Protein AF-A0A3A4AMV0-F1 (afdb_monomer_lite)

Radius of gyration: 11.49 Å; chains: 1; bounding box: 26×20×34 Å

pLDDT: mean 90.73, std 8.15, range [56.44, 96.12]

Organism: NCBI:txid1070861

Secondary structure (DSSP, 8-state):
-PPPPPTTS-TTTTT--HHHHHHHHHHHHHTT----HHHHHHS-SHHHHHHHHT--

Foldseek 3Di:
DDDDDDQQDQCVVVVDDLVNLVVVCVVVVVVVQDDDSCQCVVRVGNVSVVVSRPDD

Sequence (56 aa):
MGEAPEPDENLVDWGLDSIRLMTLVERWREEGVEVAFEDLAENPTLTGWAELLRTP

InterPro domains:
  IPR009081 Phosphopantetheine binding ACP domain [PF00550] (5-53)
  IPR009081 Phosphopantetheine binding ACP domain [PS50075] (1-56)
  IPR036736 ACP-like superfamily [G3DSA:1.10.1200.10] (1-55)
  IPR036736 ACP-like superfamily [SSF47336] (5-55)

Structure (mmCIF, N/CA/C/O backbone):
data_AF-A0A3A4AMV0-F1
#
_entry.id   AF-A0A3A4AMV0-F1
#
loop_
_atom_site.group_PDB
_atom_site.id
_atom_site.type_symbol
_atom_site.label_atom_id
_atom_site.label_alt_id
_atom_site.label_comp_id
_atom_site.label_asym_id
_atom_site.label_entity_id
_atom_site.label_seq_id
_atom_site.pdbx_PDB_ins_code
_atom_site.Cartn_x
_atom_site.Cartn_y
_atom_site.Cartn_z
_atom_site.occupancy
_atom_site.B_iso_or_equiv
_atom_site.auth_seq_id
_atom_site.auth_comp_id
_atom_site.auth_asym_id
_atom_site.auth_atom_id
_atom_site.pdbx_PDB_model_num
ATOM 1 N N . MET A 1 1 ? 3.696 9.993 -21.599 1.00 58.38 1 MET A N 1
ATOM 2 C CA . MET A 1 1 ? 2.862 9.857 -20.391 1.00 58.38 1 MET A CA 1
ATOM 3 C C . MET A 1 1 ? 3.208 8.487 -19.847 1.00 58.38 1 MET A C 1
ATOM 5 O O . MET A 1 1 ? 3.136 7.552 -20.632 1.00 58.38 1 MET A O 1
ATOM 9 N N . GLY A 1 2 ? 3.787 8.393 -18.649 1.00 76.69 2 GLY A N 1
ATOM 10 C CA . GLY A 1 2 ? 4.087 7.082 -18.065 1.00 76.69 2 GLY A CA 1
ATOM 11 C C . GLY A 1 2 ? 2.771 6.380 -17.753 1.00 76.69 2 GLY A C 1
ATOM 12 O O . GLY A 1 2 ? 1.849 7.051 -17.291 1.00 76.69 2 GLY A O 1
ATOM 13 N N . GLU A 1 3 ? 2.679 5.098 -18.081 1.00 85.12 3 GLU A N 1
ATOM 14 C CA . GLU A 1 3 ? 1.548 4.260 -17.682 1.00 85.12 3 GLU A CA 1
ATOM 15 C C . GLU A 1 3 ? 1.541 4.135 -16.153 1.00 85.12 3 GLU A C 1
ATOM 17 O O . GLU A 1 3 ? 2.609 4.169 -15.534 1.00 85.12 3 GLU A O 1
ATOM 22 N N . ALA A 1 4 ? 0.360 4.078 -15.545 1.00 87.25 4 ALA A N 1
ATOM 23 C CA . ALA A 1 4 ? 0.247 3.816 -14.113 1.00 87.25 4 ALA A CA 1
ATOM 24 C C . ALA A 1 4 ? 0.239 2.298 -13.873 1.00 87.25 4 ALA A C 1
ATOM 26 O O . ALA A 1 4 ? -0.208 1.568 -14.755 1.00 87.25 4 ALA A O 1
ATOM 27 N N . PRO A 1 5 ? 0.690 1.815 -12.702 1.00 91.38 5 PRO A N 1
ATOM 28 C CA . PRO A 1 5 ? 0.499 0.416 -12.351 1.00 91.38 5 PRO A CA 1
ATOM 29 C C . PRO A 1 5 ? -0.987 0.067 -12.346 1.00 91.38 5 PRO A C 1
ATOM 31 O O . PRO A 1 5 ? -1.802 0.810 -11.786 1.00 91.38 5 PRO A O 1
ATOM 34 N N . GLU A 1 6 ? -1.327 -1.083 -12.919 1.00 94.75 6 GLU A N 1
ATOM 35 C CA . GLU A 1 6 ? -2.649 -1.669 -12.710 1.00 94.75 6 GLU A CA 1
ATOM 36 C C . GLU A 1 6 ? -2.811 -2.048 -11.222 1.00 94.75 6 GLU A C 1
ATOM 38 O O . GLU A 1 6 ? -1.822 -2.323 -10.535 1.00 94.75 6 GLU A O 1
ATOM 43 N N . PRO A 1 7 ? -4.039 -2.088 -10.673 1.00 94.25 7 PRO A N 1
ATOM 44 C CA . PRO A 1 7 ? -4.253 -2.318 -9.241 1.00 94.25 7 PRO A CA 1
ATOM 45 C C . PRO A 1 7 ? -3.668 -3.627 -8.701 1.00 94.25 7 PRO A C 1
ATOM 47 O O . PRO A 1 7 ? -3.335 -3.724 -7.518 1.00 94.25 7 PRO A O 1
ATOM 50 N N . ASP A 1 8 ? -3.533 -4.612 -9.581 1.00 95.31 8 ASP A N 1
ATOM 51 C CA . ASP A 1 8 ? -3.089 -5.968 -9.273 1.00 95.31 8 ASP A CA 1
ATOM 52 C C . ASP A 1 8 ? -1.587 -6.153 -9.543 1.00 95.31 8 ASP A C 1
ATOM 54 O O . ASP A 1 8 ? -1.035 -7.229 -9.304 1.00 95.31 8 ASP A O 1
ATOM 58 N N . GLU A 1 9 ? -0.914 -5.121 -10.059 1.00 96.12 9 GLU A N 1
ATOM 59 C CA . GLU A 1 9 ? 0.517 -5.157 -10.325 1.00 96.12 9 GLU A CA 1
ATOM 60 C C . GLU A 1 9 ? 1.337 -4.921 -9.064 1.00 96.12 9 GLU A C 1
ATOM 62 O O . GLU A 1 9 ? 0.988 -4.143 -8.171 1.00 96.12 9 GLU A O 1
ATOM 67 N N . ASN A 1 10 ? 2.482 -5.597 -9.018 1.00 93.62 10 ASN A N 1
ATOM 68 C CA . ASN A 1 10 ? 3.434 -5.459 -7.937 1.00 93.62 10 ASN A CA 1
ATOM 69 C C . ASN A 1 10 ? 4.098 -4.077 -7.994 1.00 93.62 10 ASN A C 1
ATOM 71 O O . ASN A 1 10 ? 4.903 -3.779 -8.875 1.00 93.62 10 ASN A O 1
ATOM 75 N N . LEU A 1 11 ? 3.803 -3.240 -7.005 1.00 94.00 11 LEU A N 1
ATOM 76 C CA . LEU A 1 11 ? 4.306 -1.876 -6.914 1.00 94.00 11 LEU A CA 1
ATOM 77 C C . LEU A 1 11 ? 5.828 -1.811 -6.715 1.00 94.00 11 LEU A C 1
ATOM 79 O O . LEU A 1 11 ? 6.437 -0.791 -7.040 1.00 94.00 11 LEU A O 1
ATOM 83 N N . VAL A 1 12 ? 6.467 -2.875 -6.217 1.00 92.44 12 VAL A N 1
ATOM 84 C CA . VAL A 1 12 ? 7.934 -2.953 -6.101 1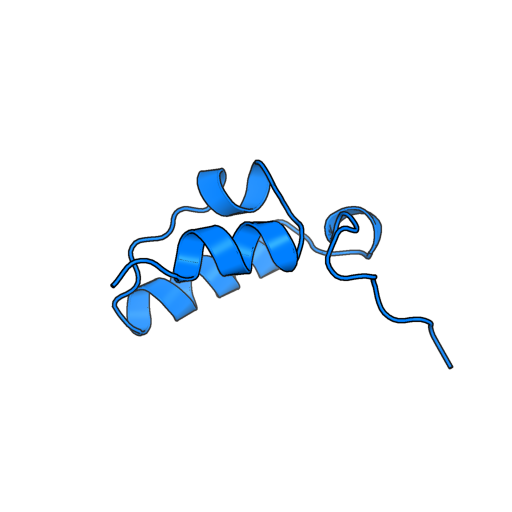.00 92.44 12 VAL A CA 1
ATOM 85 C C . VAL A 1 12 ? 8.587 -2.950 -7.482 1.00 92.44 12 VAL A C 1
ATOM 87 O O . VAL A 1 12 ? 9.582 -2.250 -7.679 1.00 92.44 12 VAL A O 1
ATOM 90 N N . ASP A 1 13 ? 7.981 -3.625 -8.464 1.00 93.38 13 ASP A N 1
ATOM 91 C CA . ASP A 1 13 ? 8.447 -3.608 -9.859 1.00 93.38 13 ASP A CA 1
ATOM 92 C C . ASP A 1 13 ? 8.303 -2.207 -10.485 1.00 93.38 13 ASP A C 1
ATOM 94 O O . ASP A 1 13 ? 9.057 -1.828 -11.383 1.00 93.38 13 ASP A O 1
ATOM 98 N N . TRP A 1 14 ? 7.397 -1.394 -9.934 1.00 93.19 14 TRP A N 1
ATOM 99 C CA . TRP A 1 14 ? 7.176 0.011 -10.279 1.00 93.19 14 TRP A CA 1
ATOM 100 C C . TRP A 1 14 ? 8.024 1.006 -9.463 1.00 93.19 14 TRP A C 1
ATOM 102 O O . TRP A 1 14 ? 7.869 2.222 -9.604 1.00 93.19 14 TRP A O 1
ATOM 112 N N . GLY A 1 15 ? 8.955 0.525 -8.632 1.00 91.62 15 GLY A N 1
ATOM 113 C CA . GLY A 1 15 ? 9.881 1.367 -7.866 1.00 91.62 15 GLY A CA 1
ATOM 114 C C . GLY A 1 15 ? 9.384 1.769 -6.475 1.00 91.62 15 GLY A C 1
ATOM 115 O O . GLY A 1 15 ? 9.893 2.731 -5.882 1.00 91.62 15 GLY A O 1
ATOM 116 N N . LEU A 1 16 ? 8.399 1.056 -5.930 1.00 94.25 16 LEU A N 1
ATOM 117 C CA . LEU A 1 16 ? 8.104 1.111 -4.504 1.00 94.25 16 LEU A CA 1
ATOM 118 C C . LEU A 1 16 ? 9.254 0.464 -3.722 1.00 94.25 16 LEU A C 1
ATOM 120 O O . LEU A 1 16 ? 9.640 -0.674 -3.971 1.00 94.25 16 LEU A O 1
ATOM 124 N N . ASP A 1 17 ? 9.791 1.199 -2.755 1.00 93.56 17 ASP A N 1
ATOM 125 C CA . ASP A 1 17 ? 10.883 0.742 -1.902 1.00 93.56 17 ASP A CA 1
ATOM 126 C C . ASP A 1 17 ? 10.422 0.556 -0.448 1.00 93.56 17 ASP A C 1
ATOM 128 O O . ASP A 1 17 ? 9.315 0.939 -0.053 1.00 93.56 17 ASP A O 1
ATOM 132 N N . SER A 1 18 ? 11.294 -0.045 0.362 1.00 91.62 18 SER A N 1
ATOM 133 C CA . SER A 1 18 ? 11.015 -0.338 1.769 1.00 91.62 18 SER A CA 1
ATOM 134 C C . SER A 1 18 ? 10.778 0.916 2.609 1.00 91.62 18 SER A C 1
ATOM 136 O O . SER A 1 18 ? 9.978 0.871 3.539 1.00 91.62 18 SER A O 1
ATOM 138 N N . ILE A 1 19 ? 11.418 2.042 2.279 1.00 93.94 19 ILE A N 1
ATOM 139 C CA . ILE A 1 19 ? 11.246 3.302 3.012 1.00 93.94 19 ILE A CA 1
ATOM 140 C C . ILE A 1 19 ? 9.834 3.835 2.780 1.00 93.94 19 ILE A C 1
ATOM 142 O O . ILE A 1 19 ? 9.145 4.191 3.735 1.00 93.94 19 ILE A O 1
ATOM 146 N N . ARG A 1 20 ? 9.371 3.838 1.525 1.00 92.81 20 ARG A N 1
ATOM 147 C CA . ARG A 1 20 ? 8.001 4.240 1.179 1.00 92.81 20 ARG A CA 1
ATOM 148 C C . ARG A 1 20 ? 6.962 3.348 1.847 1.00 92.81 20 ARG A C 1
ATOM 150 O O . ARG A 1 20 ? 5.973 3.869 2.353 1.00 92.81 20 ARG A O 1
ATOM 157 N N . LEU A 1 21 ? 7.201 2.037 1.895 1.00 93.75 21 LEU A N 1
ATOM 158 C CA . LEU A 1 21 ? 6.346 1.105 2.631 1.00 93.75 21 LEU A CA 1
ATOM 159 C C . LEU A 1 21 ? 6.288 1.441 4.124 1.00 93.75 21 LEU A C 1
ATOM 161 O O . LEU A 1 21 ? 5.197 1.542 4.675 1.00 93.75 21 LEU A O 1
ATOM 165 N N . MET A 1 22 ? 7.430 1.684 4.775 1.00 94.88 22 MET A N 1
ATOM 166 C CA . MET A 1 22 ? 7.453 2.082 6.188 1.00 94.88 22 MET A CA 1
ATOM 167 C C . MET A 1 22 ? 6.682 3.384 6.432 1.00 94.88 22 MET A C 1
ATOM 169 O O . MET A 1 22 ? 5.898 3.457 7.374 1.00 94.88 22 MET A O 1
ATOM 173 N N . THR A 1 23 ? 6.820 4.377 5.549 1.00 94.94 23 THR A N 1
ATOM 174 C CA . THR A 1 23 ? 6.046 5.626 5.637 1.00 94.94 23 THR A CA 1
ATOM 175 C C . THR A 1 23 ? 4.537 5.393 5.494 1.00 94.94 23 THR A C 1
ATOM 177 O O . THR A 1 23 ? 3.755 6.052 6.175 1.00 94.94 23 THR A O 1
ATOM 180 N N . LEU A 1 24 ? 4.104 4.476 4.621 1.00 94.19 24 LEU A N 1
ATOM 181 C CA . LEU A 1 24 ? 2.684 4.128 4.481 1.00 94.19 24 LEU A CA 1
ATOM 182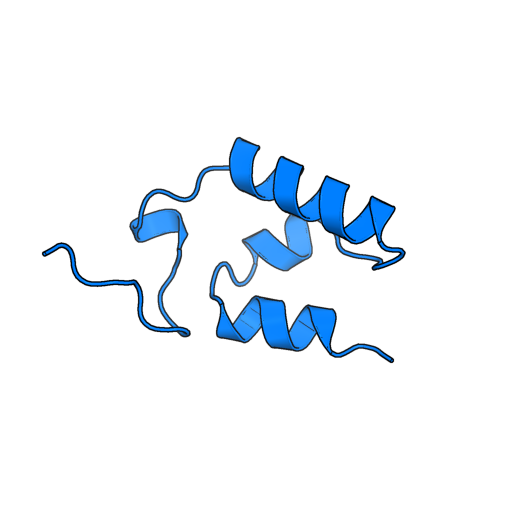 C C . LEU A 1 24 ? 2.142 3.459 5.748 1.00 94.19 24 LEU A C 1
ATOM 184 O O . LEU A 1 24 ? 1.092 3.860 6.244 1.00 94.19 24 LEU A O 1
ATOM 188 N N . VAL A 1 25 ? 2.889 2.502 6.306 1.00 94.50 25 VAL A N 1
ATOM 189 C CA . VAL A 1 25 ? 2.546 1.841 7.575 1.00 94.50 25 VAL A CA 1
ATOM 190 C C . VAL A 1 25 ? 2.403 2.855 8.705 1.00 94.50 25 VAL A C 1
ATOM 192 O O . VAL A 1 25 ? 1.426 2.814 9.446 1.00 94.50 25 VAL A O 1
ATOM 195 N N . GLU A 1 26 ? 3.363 3.770 8.845 1.00 95.06 26 GLU A N 1
ATOM 196 C CA . GLU A 1 26 ? 3.332 4.814 9.873 1.00 95.06 26 GLU A CA 1
ATOM 197 C C . GLU A 1 26 ? 2.097 5.707 9.730 1.00 95.06 26 GLU A C 1
ATOM 199 O O . GLU A 1 26 ? 1.371 5.896 10.703 1.00 95.06 26 GLU A O 1
ATOM 204 N N . ARG A 1 27 ? 1.799 6.179 8.514 1.00 94.69 27 ARG A N 1
ATOM 205 C CA . ARG A 1 27 ? 0.627 7.030 8.251 1.00 94.69 27 ARG A CA 1
ATOM 206 C C . ARG A 1 27 ? -0.689 6.342 8.583 1.00 94.69 27 ARG A C 1
ATOM 208 O O . ARG A 1 27 ? -1.542 6.931 9.233 1.00 94.69 27 ARG A O 1
ATOM 215 N N . TRP A 1 28 ? -0.857 5.094 8.166 1.00 93.25 28 TRP A N 1
ATOM 216 C CA . TRP A 1 28 ? -2.081 4.355 8.462 1.00 93.25 28 TRP A CA 1
ATOM 217 C C . TRP A 1 28 ? -2.241 4.086 9.958 1.00 93.25 28 TRP A C 1
ATOM 219 O O . TRP A 1 28 ? -3.340 4.236 10.487 1.00 93.25 28 TRP A O 1
ATOM 229 N N . ARG A 1 29 ? -1.147 3.811 10.675 1.00 91.88 29 ARG A N 1
ATOM 230 C CA . ARG A 1 29 ? -1.172 3.703 12.142 1.00 91.88 29 ARG A CA 1
ATOM 231 C C . ARG A 1 29 ? -1.552 5.014 12.826 1.00 91.88 29 ARG A C 1
ATOM 233 O O . ARG A 1 29 ? -2.286 4.981 13.810 1.00 91.88 29 ARG A O 1
ATOM 240 N N . GLU A 1 30 ? -1.094 6.156 12.315 1.00 94.12 30 GLU A N 1
ATOM 241 C CA . GLU A 1 30 ? -1.516 7.480 12.800 1.00 94.12 30 GLU A CA 1
ATOM 242 C C . GLU A 1 30 ? -3.017 7.731 12.578 1.00 94.12 30 GLU A C 1
ATOM 244 O O . GLU A 1 30 ? -3.659 8.393 13.393 1.00 94.12 30 GLU A O 1
ATOM 249 N N . GLU A 1 31 ? -3.593 7.154 11.522 1.00 92.25 31 GLU A N 1
ATOM 250 C CA . GLU A 1 31 ? -5.033 7.181 11.230 1.00 92.25 31 GLU A CA 1
ATOM 251 C C . GLU A 1 31 ? -5.840 6.120 12.008 1.00 92.25 31 GLU A C 1
ATOM 253 O O . GLU A 1 31 ? -7.064 6.063 11.890 1.00 92.25 31 GLU A O 1
ATOM 258 N N . GLY A 1 32 ? -5.183 5.316 12.853 1.00 90.62 32 GLY A N 1
ATOM 259 C CA . GLY A 1 32 ? -5.819 4.294 13.691 1.00 90.62 32 GLY A CA 1
ATOM 260 C C . GLY A 1 32 ? -5.989 2.931 13.018 1.00 90.62 32 GLY A C 1
ATOM 261 O O . GLY A 1 32 ? -6.658 2.062 13.571 1.00 90.62 32 GLY A O 1
ATOM 262 N N . VAL A 1 33 ? -5.379 2.725 11.852 1.00 90.94 33 VAL A N 1
ATOM 263 C CA . VAL A 1 33 ? -5.375 1.442 11.149 1.00 90.94 33 VAL A CA 1
ATOM 264 C C . VAL A 1 33 ? -4.224 0.573 11.658 1.00 90.94 33 VAL A C 1
ATOM 266 O O . VAL A 1 33 ? -3.049 0.943 11.589 1.00 90.94 33 VAL A O 1
ATOM 269 N N . GLU A 1 34 ? -4.548 -0.633 12.114 1.00 89.75 34 GLU A N 1
ATOM 270 C CA . GLU A 1 34 ? -3.554 -1.637 12.490 1.00 89.75 34 GLU A CA 1
ATOM 271 C C . GLU A 1 34 ? -3.045 -2.383 11.249 1.00 89.75 34 GLU A C 1
ATOM 273 O O . GLU A 1 34 ?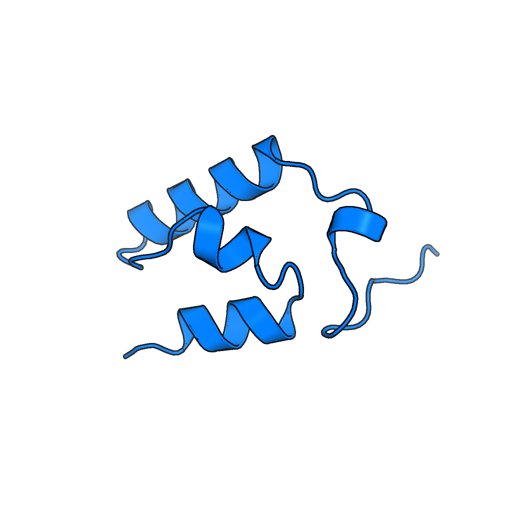 -3.611 -3.385 10.827 1.00 89.75 34 GLU A O 1
ATOM 278 N N . VAL A 1 35 ? -1.960 -1.882 10.657 1.00 92.50 35 VAL A N 1
ATOM 279 C CA . VAL A 1 35 ? -1.261 -2.529 9.537 1.00 92.50 35 VAL A CA 1
ATOM 280 C C . VAL A 1 35 ? 0.232 -2.652 9.840 1.00 92.50 35 VAL A C 1
ATOM 282 O O . VAL A 1 35 ? 0.827 -1.775 10.482 1.00 92.50 35 VAL A O 1
ATOM 285 N N . ALA A 1 36 ? 0.857 -3.754 9.434 1.00 92.25 36 ALA A N 1
ATOM 286 C CA . ALA A 1 36 ? 2.293 -3.974 9.537 1.00 92.25 36 ALA A CA 1
ATOM 287 C C . ALA A 1 36 ? 2.971 -3.943 8.164 1.00 92.25 36 ALA A C 1
ATOM 289 O O . ALA A 1 36 ? 2.358 -4.113 7.114 1.00 92.25 36 ALA A O 1
ATOM 290 N N . PHE A 1 37 ? 4.286 -3.719 8.181 1.00 93.50 37 PHE A N 1
ATOM 291 C CA . PHE A 1 37 ? 5.104 -3.768 6.970 1.00 93.50 37 PHE A CA 1
ATOM 292 C C . PHE A 1 37 ? 5.008 -5.130 6.275 1.00 93.50 37 PHE A C 1
ATOM 294 O O . PHE A 1 37 ? 4.936 -5.182 5.053 1.00 93.50 37 PHE A O 1
ATOM 301 N N . GLU A 1 38 ? 4.998 -6.209 7.057 1.00 94.06 38 GLU A N 1
ATOM 302 C CA . GLU A 1 38 ? 4.915 -7.586 6.565 1.00 94.06 38 GLU A CA 1
ATOM 303 C C . GLU A 1 38 ? 3.626 -7.810 5.762 1.00 94.06 38 GLU A C 1
ATOM 305 O O . GLU A 1 38 ? 3.703 -8.339 4.657 1.00 94.06 38 GLU A O 1
ATOM 310 N N . ASP A 1 39 ? 2.492 -7.284 6.240 1.00 92.62 39 ASP A N 1
ATOM 311 C CA . ASP A 1 39 ? 1.197 -7.382 5.551 1.00 92.62 39 ASP A CA 1
ATOM 312 C C . ASP A 1 39 ? 1.239 -6.708 4.170 1.00 92.62 39 ASP A C 1
ATOM 314 O O . ASP A 1 39 ? 0.758 -7.249 3.174 1.00 92.62 39 ASP A O 1
ATOM 318 N N . LEU A 1 40 ? 1.856 -5.524 4.084 1.00 93.44 40 LEU A N 1
ATOM 319 C CA . LEU A 1 40 ? 1.985 -4.797 2.818 1.00 93.44 40 LEU A CA 1
ATOM 320 C C . LEU A 1 40 ? 3.010 -5.427 1.873 1.00 93.44 40 LEU A C 1
ATOM 322 O O . LEU A 1 40 ? 2.850 -5.342 0.655 1.00 93.44 40 LEU A O 1
ATOM 326 N N . ALA A 1 41 ? 4.078 -6.002 2.425 1.00 93.44 41 ALA A N 1
ATOM 327 C CA . ALA A 1 41 ? 5.162 -6.611 1.666 1.00 93.44 41 ALA A CA 1
ATOM 328 C C . ALA A 1 41 ? 4.792 -7.997 1.115 1.00 93.44 41 ALA A C 1
ATOM 330 O O . ALA A 1 41 ? 5.351 -8.399 0.096 1.00 93.44 41 ALA A O 1
ATOM 331 N N . GLU A 1 42 ? 3.864 -8.716 1.756 1.00 94.00 42 GLU A N 1
ATOM 332 C CA . GLU A 1 42 ? 3.359 -10.007 1.275 1.00 94.00 42 GLU A CA 1
ATOM 333 C C . GLU A 1 42 ? 2.581 -9.857 -0.039 1.00 94.00 42 GLU A C 1
ATOM 335 O O . GLU A 1 42 ? 2.753 -10.655 -0.961 1.00 94.00 42 GLU A O 1
ATOM 340 N N . ASN A 1 43 ? 1.773 -8.800 -0.153 1.00 93.69 43 ASN A N 1
ATOM 341 C CA . ASN A 1 43 ? 1.025 -8.488 -1.365 1.00 93.69 43 ASN A CA 1
ATOM 342 C C . ASN A 1 43 ? 1.140 -6.991 -1.707 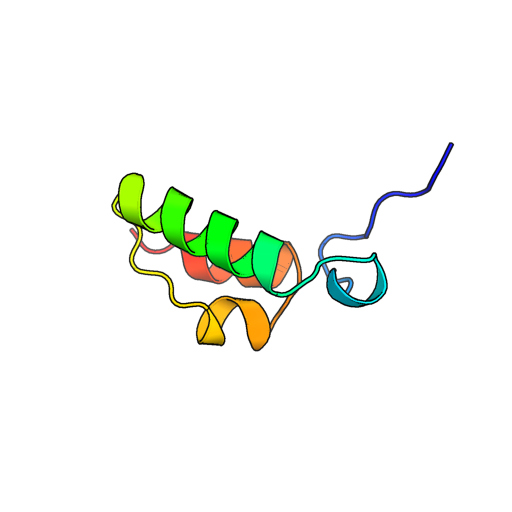1.00 93.69 43 ASN A C 1
ATOM 344 O O . ASN A 1 43 ? 0.223 -6.225 -1.401 1.00 93.69 43 ASN A O 1
ATOM 348 N N . PRO A 1 44 ? 2.251 -6.553 -2.334 1.00 94.94 44 PRO A N 1
ATOM 349 C CA . PRO A 1 44 ? 2.541 -5.149 -2.633 1.00 94.94 44 PRO A CA 1
ATOM 350 C C . PRO A 1 44 ? 1.736 -4.630 -3.836 1.00 94.94 44 PRO A C 1
ATOM 352 O O . PRO A 1 44 ? 2.293 -4.053 -4.765 1.00 94.94 44 PRO A O 1
ATOM 355 N N . THR A 1 45 ? 0.426 -4.861 -3.837 1.00 95.88 45 THR A N 1
ATOM 356 C CA . THR A 1 45 ? -0.521 -4.458 -4.882 1.00 95.88 45 THR A CA 1
ATOM 357 C C . THR A 1 45 ? -1.556 -3.509 -4.284 1.00 95.88 45 THR A C 1
ATOM 359 O O . THR A 1 45 ? -1.884 -3.595 -3.096 1.00 95.88 45 THR A O 1
ATOM 362 N N . LEU A 1 46 ? -2.105 -2.598 -5.094 1.00 94.50 46 LEU A N 1
ATOM 363 C CA . LEU A 1 46 ? -3.162 -1.693 -4.624 1.00 94.50 46 LEU A CA 1
ATOM 364 C C . LEU A 1 46 ? -4.409 -2.478 -4.205 1.00 94.50 46 LEU A C 1
ATOM 366 O O . LEU A 1 46 ? -5.030 -2.145 -3.195 1.00 94.50 46 LEU A O 1
ATOM 370 N N . THR A 1 47 ? -4.746 -3.534 -4.949 1.00 95.44 47 THR A N 1
ATOM 371 C CA . THR A 1 47 ? -5.849 -4.438 -4.617 1.00 95.44 47 THR A CA 1
ATOM 372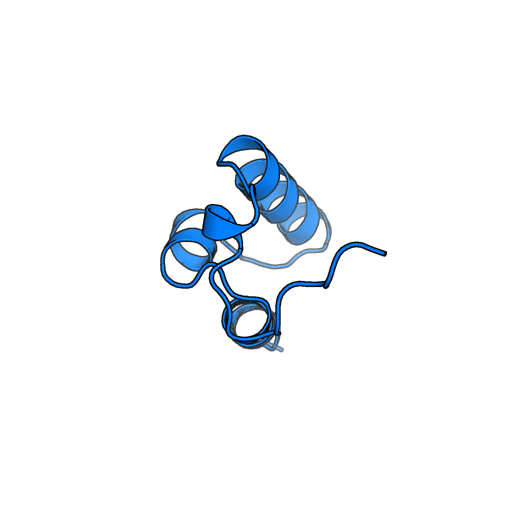 C C . THR A 1 47 ? -5.610 -5.105 -3.264 1.00 95.44 47 THR A C 1
ATOM 374 O O . THR A 1 47 ? -6.474 -5.002 -2.396 1.00 95.44 47 THR A O 1
ATOM 377 N N . GLY A 1 48 ? -4.432 -5.701 -3.040 1.00 93.44 48 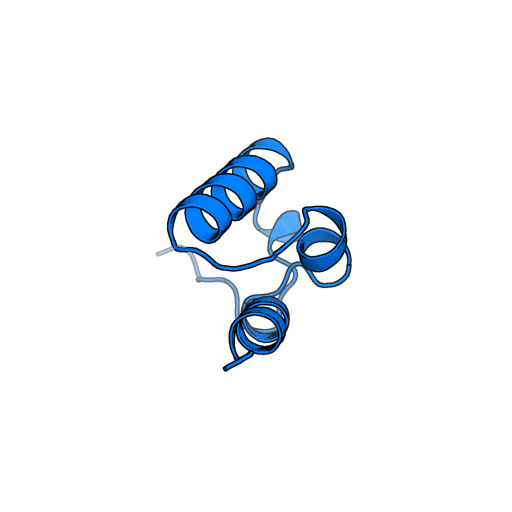GLY A N 1
ATOM 378 C CA . GLY A 1 48 ? -4.072 -6.360 -1.781 1.00 93.44 48 GLY A CA 1
ATOM 379 C C . GLY A 1 48 ? -4.179 -5.446 -0.566 1.00 93.44 48 GLY A C 1
ATOM 380 O O . GLY A 1 48 ? -4.807 -5.794 0.435 1.00 93.44 48 GLY A O 1
ATOM 381 N N . TRP A 1 49 ? -3.635 -4.236 -0.672 1.00 93.88 49 TRP A N 1
ATOM 382 C CA . TRP A 1 49 ? -3.703 -3.261 0.413 1.00 93.88 49 TRP A CA 1
ATOM 383 C C . TRP A 1 49 ? -5.124 -2.770 0.663 1.00 93.88 49 TRP A C 1
ATOM 385 O O . TRP A 1 49 ? -5.531 -2.650 1.815 1.00 93.88 49 TRP A O 1
ATOM 395 N N . ALA A 1 50 ? -5.915 -2.535 -0.386 1.00 92.75 50 ALA A N 1
ATOM 396 C CA . ALA A 1 50 ? -7.321 -2.190 -0.217 1.00 92.75 50 ALA A CA 1
ATOM 397 C C . ALA A 1 50 ? -8.086 -3.290 0.536 1.00 92.75 50 ALA A C 1
ATOM 399 O O . ALA A 1 50 ? -9.008 -2.977 1.279 1.00 92.75 50 ALA A O 1
ATOM 400 N N . GLU A 1 51 ? -7.716 -4.565 0.388 1.00 91.25 51 GLU A N 1
ATOM 401 C CA . GLU A 1 51 ? -8.334 -5.650 1.157 1.00 91.25 51 GLU A CA 1
ATOM 402 C C . GLU A 1 51 ? -7.976 -5.597 2.640 1.00 91.25 51 GLU A C 1
ATOM 404 O O . GLU A 1 51 ? -8.875 -5.708 3.472 1.00 91.25 51 GLU A O 1
ATOM 409 N N . LEU A 1 52 ? -6.700 -5.365 2.957 1.00 88.69 52 LEU A N 1
ATOM 410 C CA . LEU A 1 52 ? -6.205 -5.226 4.331 1.00 88.69 52 LEU A CA 1
ATOM 411 C C . LEU A 1 52 ? -6.886 -4.056 5.062 1.00 88.69 52 LEU A C 1
ATOM 413 O O . LEU A 1 52 ? -7.319 -4.180 6.209 1.00 88.69 52 LEU A O 1
ATOM 417 N N . LEU A 1 53 ? -7.035 -2.929 4.365 1.00 87.50 53 LEU A N 1
ATOM 418 C CA . LEU A 1 53 ? -7.574 -1.681 4.911 1.00 87.50 53 LEU A CA 1
ATOM 419 C C . LEU A 1 53 ? -9.110 -1.644 4.982 1.00 87.50 53 LEU A C 1
ATOM 421 O O . LEU A 1 53 ? -9.667 -0.719 5.564 1.00 87.50 53 LEU A O 1
ATOM 425 N N . ARG A 1 54 ? -9.818 -2.628 4.407 1.00 85.25 54 ARG A N 1
ATOM 426 C CA . ARG A 1 54 ? -11.293 -2.738 4.470 1.00 85.25 54 ARG A CA 1
ATOM 427 C C . ARG A 1 54 ? -11.820 -3.266 5.812 1.00 85.25 54 ARG A C 1
ATOM 429 O O . ARG A 1 54 ? -13.024 -3.493 5.937 1.00 85.25 54 ARG A O 1
ATOM 436 N N . THR A 1 55 ? -10.948 -3.485 6.791 1.00 62.91 55 THR A N 1
ATOM 437 C CA . THR A 1 55 ? -11.344 -3.919 8.136 1.00 62.91 55 THR A CA 1
ATOM 438 C C . THR A 1 55 ? -12.166 -2.805 8.821 1.00 62.91 55 THR A C 1
ATOM 440 O O . THR A 1 55 ? -11.771 -1.644 8.721 1.00 62.91 55 THR A O 1
ATOM 443 N N . PRO A 1 56 ? -13.334 -3.119 9.421 1.00 56.44 56 PRO A N 1
ATOM 444 C CA . PRO A 1 56 ? -14.274 -2.135 9.976 1.00 56.44 56 PRO A CA 1
ATOM 445 C C . PRO A 1 56 ? -13.763 -1.370 11.200 1.00 56.44 56 PRO A C 1
ATOM 447 O O . PRO A 1 56 ? -12.928 -1.927 11.948 1.00 56.44 56 PRO A O 1
#